Protein AF-A0A8S0FUN2-F1 (afdb_monomer)

Solvent-accessible surface area (backbone atoms only — not comparable to full-atom values): 6493 Å² total; per-residue (Å²): 136,87,84,72,72,67,46,77,48,77,46,74,50,74,49,77,50,72,69,91,76,78,65,95,84,57,82,50,84,84,73,43,89,87,51,67,58,54,66,52,78,39,44,23,44,34,42,26,64,45,98,49,33,41,39,38,43,40,31,43,56,29,7,31,87,74,64,52,29,99,57,81,44,85,100,63,40,37,77,58,89,55,100,57,69,34,67,47,75,51,52,41,41,38,37,51,81,46,104,88,41,71,47,76,47,110

Radius of gyration: 17.52 Å; Cα contacts (8 Å, |Δi|>4): 190; chains: 1; bounding box: 47×30×45 Å

Sequence (106 aa):
MVIIPIIIGVEGGAYYVYKLGARADMSTRWYLDGDKSFGFALGAVKIKPSENSLLKLGRFGTDYSYGSLPYRIPLMAGSSQRTLPTVSEGALGYWALTPNIDLWGM

Structure (mmCIF, N/CA/C/O backbone):
data_AF-A0A8S0FUN2-F1
#
_entry.id   AF-A0A8S0FUN2-F1
#
loop_
_atom_site.group_PDB
_atom_site.id
_atom_site.type_symbol
_atom_site.label_atom_id
_atom_site.label_alt_id
_atom_site.label_comp_id
_atom_site.label_asym_id
_atom_site.label_entity_id
_atom_site.label_seq_id
_atom_site.pdbx_PDB_ins_code
_atom_site.Cartn_x
_atom_site.Cartn_y
_atom_site.Cartn_z
_atom_site.occupancy
_atom_site.B_iso_or_equiv
_atom_site.auth_seq_id
_atom_site.auth_comp_id
_atom_site.auth_asym_id
_atom_site.auth_atom_id
_atom_site.pdbx_PDB_model_num
ATOM 1 N N . MET A 1 1 ? -24.077 13.794 21.458 1.00 42.53 1 MET A N 1
ATOM 2 C CA . MET A 1 1 ? -23.795 13.623 20.018 1.00 42.53 1 MET A CA 1
ATOM 3 C C . MET A 1 1 ? -22.286 13.685 19.850 1.00 42.53 1 MET A C 1
ATOM 5 O O . MET A 1 1 ? -21.720 14.736 20.108 1.00 42.53 1 MET A O 1
ATOM 9 N N . VAL A 1 2 ? -21.624 12.560 19.571 1.00 49.12 2 VAL A N 1
ATOM 10 C CA . VAL A 1 2 ? -20.160 12.510 19.403 1.00 49.12 2 VAL A CA 1
ATOM 11 C C . VAL A 1 2 ? -19.868 12.663 17.915 1.00 49.12 2 VAL A C 1
ATOM 13 O O . VAL A 1 2 ? -20.336 11.854 17.119 1.00 49.12 2 VAL A O 1
ATOM 16 N N . ILE A 1 3 ? -19.149 13.718 17.536 1.00 59.50 3 ILE A N 1
ATOM 17 C CA . ILE A 1 3 ? -18.690 13.926 16.160 1.00 59.50 3 ILE A CA 1
ATOM 18 C C . ILE A 1 3 ? -17.326 13.245 16.057 1.00 59.50 3 ILE A C 1
ATOM 20 O O . ILE A 1 3 ? -16.364 13.706 16.666 1.00 59.50 3 ILE A O 1
ATOM 24 N N . ILE A 1 4 ? -17.253 12.129 15.333 1.00 65.25 4 ILE A N 1
ATOM 25 C CA . ILE A 1 4 ? -15.984 11.451 15.053 1.00 65.25 4 ILE A CA 1
ATOM 26 C C . ILE A 1 4 ? -15.413 12.081 13.775 1.00 65.25 4 ILE A C 1
ATOM 28 O O . ILE A 1 4 ? -16.072 12.012 12.734 1.00 65.25 4 ILE A O 1
ATOM 32 N N . PRO A 1 5 ? -14.239 12.734 13.822 1.00 69.69 5 PRO A N 1
ATOM 33 C CA . PRO A 1 5 ? -13.642 13.317 12.631 1.00 69.69 5 PRO A CA 1
ATOM 34 C C . PRO A 1 5 ? -13.195 12.204 11.677 1.00 69.69 5 PRO A C 1
ATOM 36 O O . PRO A 1 5 ? -12.363 11.369 12.024 1.00 69.69 5 PRO A O 1
ATOM 39 N N . ILE A 1 6 ? -13.738 12.207 10.459 1.00 78.88 6 ILE A N 1
ATOM 40 C CA . ILE A 1 6 ? -13.262 11.347 9.373 1.00 78.88 6 ILE A CA 1
ATOM 41 C C . ILE A 1 6 ? -12.014 12.002 8.783 1.00 78.88 6 ILE A C 1
ATOM 43 O O . ILE A 1 6 ? -12.073 13.131 8.295 1.00 78.88 6 ILE A O 1
ATOM 47 N N . ILE A 1 7 ? -10.887 11.293 8.803 1.00 87.00 7 ILE A N 1
ATOM 48 C CA . ILE A 1 7 ? -9.636 11.771 8.210 1.00 87.00 7 ILE A CA 1
ATOM 49 C C . ILE A 1 7 ? -9.541 11.240 6.781 1.00 87.00 7 ILE A C 1
ATOM 51 O O . ILE A 1 7 ? -9.559 10.029 6.555 1.00 87.00 7 ILE A O 1
ATOM 55 N N . ILE A 1 8 ? -9.399 12.146 5.816 1.00 87.81 8 ILE A N 1
ATOM 56 C CA . ILE A 1 8 ? -9.130 11.809 4.416 1.00 87.81 8 ILE A CA 1
ATOM 57 C C . ILE A 1 8 ? -7.659 12.114 4.135 1.00 87.81 8 ILE A C 1
ATOM 59 O O . ILE A 1 8 ? -7.174 13.204 4.425 1.00 87.81 8 ILE A O 1
ATOM 63 N N . GLY A 1 9 ? -6.941 11.142 3.584 1.00 87.00 9 GLY A N 1
ATOM 64 C CA . GLY A 1 9 ? -5.555 11.276 3.158 1.00 87.00 9 GLY A CA 1
ATOM 65 C C . GLY A 1 9 ? -5.377 10.822 1.717 1.00 87.00 9 GLY A C 1
ATOM 66 O O . GLY A 1 9 ? -6.202 10.096 1.172 1.00 87.00 9 GLY A O 1
ATOM 67 N N . VAL A 1 10 ? -4.272 11.219 1.103 1.00 87.88 10 VAL A N 1
ATOM 68 C CA . VAL A 1 10 ? -3.869 10.754 -0.227 1.00 87.88 10 VAL A CA 1
ATOM 69 C C . VAL A 1 10 ? -2.502 10.084 -0.131 1.00 87.88 10 VAL A C 1
ATOM 71 O O . VAL A 1 10 ? -1.643 10.498 0.644 1.00 87.88 10 VAL A O 1
ATOM 74 N N . GLU A 1 11 ? -2.320 8.999 -0.871 1.00 84.56 11 GLU A N 1
ATOM 75 C CA . GLU A 1 11 ? -1.059 8.287 -1.051 1.00 84.56 11 GLU A CA 1
ATOM 76 C C . GLU A 1 11 ? -0.689 8.379 -2.524 1.00 84.56 11 GLU A C 1
ATOM 78 O O . GLU A 1 11 ? -1.499 8.063 -3.391 1.00 84.56 11 GLU A O 1
ATOM 83 N N . GLY A 1 12 ? 0.527 8.832 -2.796 1.00 87.00 12 GLY A N 1
ATOM 84 C CA . GLY A 1 12 ? 1.078 8.906 -4.138 1.00 87.00 12 GLY A CA 1
ATOM 85 C C . GLY A 1 12 ? 2.524 8.448 -4.112 1.00 87.00 12 GLY A C 1
ATOM 86 O O . GLY A 1 12 ? 3.240 8.681 -3.138 1.00 87.00 12 GLY A O 1
ATOM 87 N N . GLY A 1 13 ? 2.947 7.782 -5.176 1.00 84.19 13 GLY A N 1
ATOM 88 C CA . GLY A 1 13 ? 4.315 7.310 -5.325 1.00 84.19 13 GLY A CA 1
ATOM 89 C C . GLY A 1 13 ? 4.615 6.987 -6.777 1.00 84.19 13 GLY A C 1
ATOM 90 O O . GLY A 1 13 ? 3.708 6.814 -7.585 1.00 84.19 13 GLY A O 1
ATOM 91 N N . ALA A 1 14 ? 5.889 6.908 -7.124 1.00 85.06 14 ALA A N 1
ATOM 92 C CA . ALA A 1 14 ? 6.306 6.448 -8.434 1.00 85.06 14 ALA A CA 1
ATOM 93 C C . ALA A 1 14 ? 7.569 5.615 -8.286 1.00 85.06 14 ALA A C 1
ATOM 95 O O . ALA A 1 14 ? 8.468 5.953 -7.517 1.00 85.06 14 ALA A O 1
ATOM 96 N N . TYR A 1 15 ? 7.617 4.529 -9.037 1.00 79.88 15 TYR A N 1
ATOM 97 C CA . TYR A 1 15 ? 8.759 3.646 -9.105 1.00 79.88 15 TYR A CA 1
ATOM 98 C C . TYR A 1 15 ? 9.284 3.623 -10.529 1.00 79.88 15 TYR A C 1
ATOM 100 O O . TYR A 1 15 ? 8.510 3.554 -11.482 1.00 79.88 15 TYR A O 1
ATOM 108 N N . TYR A 1 16 ? 10.604 3.664 -10.667 1.00 77.06 16 TYR A N 1
ATOM 109 C CA . TYR A 1 16 ? 11.279 3.603 -11.952 1.00 77.06 16 TYR A CA 1
ATOM 110 C C . TYR A 1 16 ? 12.539 2.763 -11.807 1.00 77.06 16 TYR A C 1
ATOM 112 O O . TYR A 1 16 ? 13.344 3.011 -10.909 1.00 77.06 16 TYR A O 1
ATOM 120 N N . VAL A 1 17 ? 12.717 1.775 -12.684 1.00 76.69 17 VAL A N 1
ATOM 121 C CA . VAL A 1 17 ? 13.938 0.970 -12.709 1.00 76.69 17 VAL A CA 1
ATOM 122 C C . VAL A 1 17 ? 14.562 0.992 -14.086 1.00 76.69 17 VAL A C 1
ATOM 124 O O . VAL A 1 17 ? 13.895 0.861 -15.112 1.00 76.69 17 VAL A O 1
ATOM 127 N N . TYR A 1 18 ? 15.884 1.125 -14.077 1.00 71.56 18 TYR A N 1
ATOM 128 C CA . TYR A 1 18 ? 16.723 1.069 -15.255 1.00 71.56 18 TYR A CA 1
ATOM 12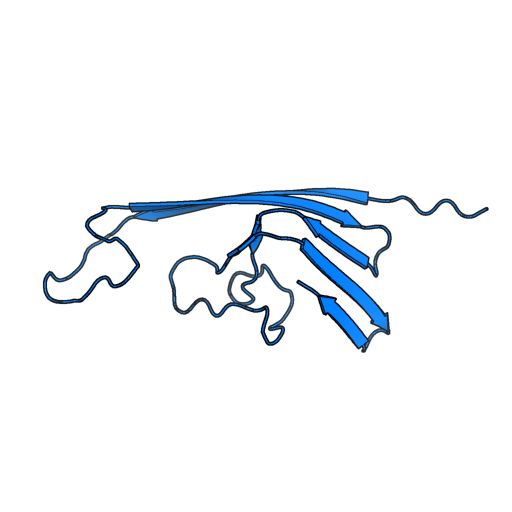9 C C . TYR A 1 18 ? 17.525 -0.233 -15.289 1.00 71.56 18 TYR A C 1
ATOM 131 O O . TYR A 1 18 ? 18.026 -0.702 -14.264 1.00 71.56 18 TYR A O 1
ATOM 139 N N . LYS A 1 19 ? 17.675 -0.815 -16.480 1.00 71.44 19 LYS A N 1
ATOM 140 C CA . LYS A 1 19 ? 18.501 -2.006 -16.687 1.00 71.44 19 LYS A CA 1
ATOM 141 C C . LYS A 1 19 ? 19.985 -1.645 -16.641 1.00 71.44 19 LYS A C 1
ATOM 143 O O . LYS A 1 19 ? 20.490 -1.017 -17.562 1.00 71.44 19 LYS A O 1
ATOM 148 N N . LEU A 1 20 ? 20.708 -2.098 -15.619 1.00 70.38 20 LEU A N 1
ATOM 149 C CA . LEU A 1 20 ? 22.170 -1.926 -15.564 1.00 70.38 20 LEU A CA 1
ATOM 150 C C . LEU A 1 20 ? 22.920 -2.921 -16.476 1.00 70.38 20 LEU A C 1
ATOM 152 O O . LEU A 1 20 ? 24.032 -2.642 -16.908 1.00 70.38 20 LEU A O 1
ATOM 156 N N . GLY A 1 21 ? 22.301 -4.058 -16.816 1.00 63.44 21 GLY A N 1
ATOM 157 C CA . GLY A 1 21 ? 22.819 -5.045 -17.770 1.00 63.44 21 GLY A CA 1
ATOM 158 C C . GLY A 1 21 ? 22.023 -6.353 -17.726 1.00 63.44 21 GLY A C 1
ATOM 159 O O . GLY A 1 21 ? 21.457 -6.698 -16.693 1.00 63.44 21 GLY A O 1
ATOM 160 N N . ALA A 1 22 ? 21.944 -7.087 -18.840 1.00 62.06 22 ALA A N 1
ATOM 161 C CA . ALA A 1 22 ? 21.496 -8.485 -18.832 1.00 62.06 22 ALA A CA 1
ATOM 162 C C . ALA A 1 22 ? 22.297 -9.305 -19.839 1.00 62.06 22 ALA A C 1
ATOM 164 O O . ALA A 1 22 ? 22.642 -8.805 -20.910 1.00 62.06 22 ALA A O 1
ATOM 165 N N . ARG A 1 23 ? 22.566 -10.567 -19.493 1.00 59.91 23 ARG A N 1
ATOM 166 C CA . ARG A 1 23 ? 23.122 -11.548 -20.427 1.00 59.91 23 ARG A CA 1
ATOM 167 C C . ARG A 1 23 ? 22.056 -11.915 -21.465 1.00 59.91 23 ARG A C 1
ATOM 169 O O . ARG A 1 23 ? 20.884 -12.032 -21.117 1.00 59.91 23 ARG A O 1
ATOM 176 N N . ALA A 1 24 ? 22.461 -12.041 -22.728 1.00 60.09 24 ALA A N 1
ATOM 177 C CA . ALA A 1 24 ? 21.557 -12.213 -23.871 1.00 60.09 24 ALA A CA 1
ATOM 178 C C . ALA A 1 24 ? 20.797 -13.556 -23.882 1.00 60.09 24 ALA A C 1
ATOM 180 O O . ALA A 1 24 ? 19.798 -13.689 -24.579 1.00 60.09 24 ALA A O 1
ATOM 181 N N . ASP A 1 25 ? 21.262 -14.535 -23.108 1.00 62.94 25 ASP A N 1
ATOM 182 C CA . ASP A 1 25 ? 20.733 -15.896 -22.988 1.00 62.94 25 ASP A CA 1
ATOM 183 C C . ASP A 1 25 ? 19.755 -16.077 -21.816 1.00 62.94 25 ASP A C 1
ATOM 185 O O . ASP A 1 25 ? 19.058 -17.089 -21.723 1.00 62.94 25 ASP A O 1
ATOM 189 N N . MET A 1 26 ? 19.671 -15.098 -20.915 1.00 59.06 26 MET A N 1
ATOM 190 C CA . MET A 1 26 ? 18.758 -15.145 -19.786 1.00 59.06 26 MET A CA 1
ATOM 191 C C . MET A 1 26 ? 17.428 -14.506 -20.156 1.00 59.06 26 MET A C 1
ATOM 193 O O . MET A 1 26 ? 17.336 -13.302 -20.388 1.00 59.06 26 MET A O 1
ATOM 197 N N . SER A 1 27 ? 16.379 -15.330 -20.158 1.00 54.09 27 SER A N 1
ATOM 198 C CA . SER A 1 27 ? 14.998 -14.877 -20.290 1.00 54.09 27 SER A CA 1
ATOM 199 C C . SER A 1 27 ? 14.749 -13.759 -19.272 1.00 54.09 27 SER A C 1
ATOM 201 O O . SER A 1 27 ? 14.677 -14.009 -18.066 1.00 54.09 27 SER A O 1
ATOM 203 N N . THR A 1 28 ? 14.554 -12.533 -19.758 1.00 56.03 28 THR A N 1
ATOM 204 C CA . THR A 1 28 ? 14.133 -11.395 -18.935 1.00 56.03 28 THR A CA 1
ATOM 205 C C . THR A 1 28 ? 12.696 -11.542 -18.460 1.00 56.03 28 THR A C 1
ATOM 207 O O . THR A 1 28 ? 12.220 -10.579 -17.873 1.00 56.03 28 THR A O 1
ATOM 210 N N . ARG A 1 29 ? 12.020 -12.687 -18.724 1.00 51.62 29 ARG A N 1
ATOM 211 C CA . ARG A 1 29 ? 10.597 -12.977 -18.478 1.00 51.62 29 ARG A CA 1
ATOM 212 C C . ARG A 1 29 ? 10.033 -12.000 -17.457 1.00 51.62 29 ARG A C 1
ATOM 214 O O . ARG A 1 29 ? 10.181 -12.200 -16.253 1.00 51.62 29 ARG A O 1
ATOM 221 N N . TRP A 1 30 ? 9.363 -10.988 -18.016 1.00 48.28 30 TRP A N 1
ATOM 222 C CA . TRP A 1 30 ? 8.568 -9.940 -17.371 1.00 48.28 30 TRP A CA 1
ATOM 223 C C . TRP A 1 30 ? 9.274 -8.675 -16.888 1.00 48.28 30 TRP A C 1
ATOM 225 O O . TRP A 1 30 ? 8.579 -7.734 -16.526 1.00 48.28 30 TRP A O 1
ATOM 235 N N . TYR A 1 31 ? 10.601 -8.615 -16.840 1.00 53.88 31 TYR A N 1
ATOM 236 C CA . TYR A 1 31 ? 11.268 -7.439 -16.293 1.00 53.88 31 TYR A CA 1
ATOM 237 C C . TYR A 1 31 ? 11.311 -6.291 -17.297 1.00 53.88 31 TYR A C 1
ATOM 239 O O . TYR A 1 31 ? 11.012 -5.156 -16.963 1.00 53.88 31 TYR A O 1
ATOM 247 N N . LEU A 1 32 ? 11.675 -6.606 -18.534 1.00 58.06 32 LEU A N 1
ATOM 248 C CA . LEU A 1 32 ? 11.868 -5.664 -19.623 1.00 58.06 32 LEU A CA 1
ATOM 249 C C . LEU A 1 32 ? 11.775 -6.483 -20.908 1.00 58.06 32 LEU A C 1
ATOM 251 O O . LEU A 1 32 ? 12.747 -7.142 -21.296 1.00 58.06 32 LEU A O 1
ATOM 255 N N . ASP A 1 33 ? 10.585 -6.563 -21.488 1.00 58.31 33 ASP A N 1
ATOM 256 C CA . ASP A 1 33 ? 10.343 -7.278 -22.742 1.00 58.31 33 ASP A CA 1
ATOM 257 C C . ASP A 1 33 ? 10.942 -6.477 -23.909 1.00 58.31 33 ASP A C 1
ATOM 259 O O . ASP A 1 33 ? 10.262 -5.733 -24.599 1.00 58.31 33 ASP A O 1
ATOM 263 N N . GLY A 1 34 ? 12.271 -6.499 -24.035 1.00 59.34 34 GLY A N 1
ATOM 264 C CA . GLY A 1 34 ? 13.006 -5.668 -24.998 1.00 59.34 34 GLY A CA 1
ATOM 265 C C . GLY A 1 34 ? 13.220 -4.207 -24.573 1.00 59.34 34 GLY A C 1
ATOM 266 O O . GLY A 1 34 ? 14.083 -3.540 -25.143 1.00 59.34 34 GLY A O 1
ATOM 267 N N . ASP A 1 35 ? 12.531 -3.729 -23.535 1.00 63.09 35 ASP A N 1
ATOM 268 C CA . ASP A 1 35 ? 12.667 -2.352 -23.047 1.00 63.09 35 ASP A CA 1
ATOM 269 C C . ASP A 1 35 ? 13.943 -2.103 -22.215 1.00 63.09 35 ASP A C 1
ATOM 271 O O . ASP A 1 35 ? 14.572 -3.010 -21.666 1.00 63.09 35 ASP A O 1
ATOM 275 N N . LYS A 1 36 ? 14.378 -0.839 -22.115 1.00 66.12 36 LYS A N 1
ATOM 276 C CA . LYS A 1 36 ? 15.557 -0.442 -21.306 1.00 66.12 36 LYS A CA 1
ATOM 277 C C . LYS A 1 36 ? 15.198 -0.064 -19.866 1.00 66.12 36 LYS A C 1
ATOM 279 O O . LYS A 1 36 ? 16.060 -0.093 -18.984 1.00 66.12 36 LYS A O 1
ATOM 284 N N . SER A 1 37 ? 13.941 0.286 -19.632 1.00 67.81 37 SER A N 1
ATOM 285 C CA . SER A 1 37 ? 13.415 0.712 -18.342 1.00 67.81 37 SER A CA 1
ATOM 286 C C . SER A 1 37 ? 11.909 0.498 -18.279 1.00 67.81 37 SER A C 1
ATOM 288 O O . SER A 1 37 ? 11.233 0.459 -19.303 1.00 67.81 37 SER A O 1
ATOM 290 N N . PHE A 1 38 ? 11.390 0.368 -17.064 1.00 72.94 38 PHE A N 1
ATOM 291 C CA . PHE A 1 38 ? 9.958 0.421 -16.810 1.00 72.94 38 PHE A CA 1
ATOM 292 C C . PHE A 1 38 ? 9.712 1.107 -15.473 1.00 72.94 38 PHE A C 1
ATOM 294 O O . PHE A 1 38 ? 10.563 1.122 -14.577 1.00 72.94 38 PHE A O 1
ATOM 301 N N . GLY A 1 39 ? 8.538 1.703 -15.353 1.00 75.00 39 GLY A N 1
ATOM 302 C CA . GLY A 1 39 ? 8.107 2.352 -14.135 1.00 75.00 39 GLY A CA 1
ATOM 303 C C . GLY A 1 39 ? 6.597 2.368 -14.039 1.00 75.00 39 GLY A C 1
ATOM 304 O O . GLY A 1 39 ? 5.894 2.203 -15.036 1.00 75.00 39 GLY A O 1
ATOM 305 N N . PHE A 1 40 ? 6.101 2.561 -12.827 1.00 80.38 40 PHE A N 1
ATOM 306 C CA . PHE A 1 40 ? 4.681 2.729 -12.577 1.00 80.38 40 PHE A CA 1
ATOM 307 C C . PHE A 1 40 ? 4.456 3.772 -11.489 1.00 80.38 40 PHE A C 1
ATOM 309 O O . PHE A 1 40 ? 5.251 3.923 -10.559 1.00 80.38 40 PHE A O 1
ATOM 316 N N . ALA A 1 41 ? 3.344 4.487 -11.617 1.00 86.06 41 ALA A N 1
ATOM 317 C CA . ALA A 1 41 ? 2.841 5.382 -10.591 1.00 86.06 41 ALA A CA 1
ATOM 318 C C . ALA A 1 41 ? 1.818 4.661 -9.703 1.00 86.06 41 ALA A C 1
ATOM 320 O O . ALA A 1 41 ? 1.133 3.729 -10.136 1.00 86.06 41 ALA A O 1
ATOM 321 N N . LEU A 1 42 ? 1.734 5.132 -8.466 1.00 88.94 42 LEU A N 1
ATOM 322 C CA . LEU A 1 42 ? 0.806 4.751 -7.416 1.00 88.94 42 LEU A CA 1
ATOM 323 C C . LEU A 1 42 ? -0.018 5.971 -7.026 1.00 88.94 42 LEU A C 1
ATOM 325 O O . LEU A 1 42 ? 0.495 7.092 -6.985 1.00 88.94 42 LEU A O 1
ATOM 329 N N . GLY A 1 43 ? -1.281 5.732 -6.707 1.00 90.69 43 GLY A N 1
ATOM 330 C CA . GLY A 1 43 ? -2.227 6.774 -6.351 1.00 90.69 43 GLY A CA 1
ATOM 331 C C . GLY A 1 43 ? -3.426 6.151 -5.664 1.00 90.69 43 GLY A C 1
ATOM 332 O O . GLY A 1 43 ? -4.186 5.426 -6.303 1.00 90.69 43 GLY A O 1
ATOM 333 N N . ALA A 1 44 ? -3.595 6.425 -4.376 1.00 90.62 44 ALA A N 1
ATOM 334 C CA . ALA A 1 44 ? -4.725 5.935 -3.606 1.00 90.62 44 ALA A CA 1
ATOM 335 C C . ALA A 1 44 ? -5.254 6.999 -2.643 1.00 90.62 44 ALA A C 1
ATOM 337 O O . ALA A 1 44 ? -4.497 7.716 -1.992 1.00 90.62 44 ALA A O 1
ATOM 338 N N . VAL A 1 45 ? -6.572 7.064 -2.506 1.00 92.06 45 VAL A N 1
ATOM 339 C CA . VAL A 1 45 ? -7.242 7.851 -1.469 1.00 92.06 45 VAL A CA 1
ATOM 340 C C . VAL A 1 45 ? -7.411 6.974 -0.238 1.00 92.06 45 VAL A C 1
ATOM 342 O O . VAL A 1 45 ? -7.829 5.825 -0.341 1.00 92.06 45 VAL A O 1
ATOM 345 N N . LYS A 1 46 ? -7.086 7.514 0.932 1.00 91.38 46 LYS A N 1
ATOM 346 C CA . LYS A 1 46 ? -7.250 6.882 2.239 1.00 91.38 46 LYS A CA 1
ATOM 347 C C . LYS A 1 46 ? -8.384 7.562 2.980 1.00 91.38 46 LYS A C 1
ATOM 349 O O . LYS A 1 46 ? -8.359 8.772 3.165 1.00 91.38 46 LYS A O 1
ATOM 354 N N . ILE A 1 47 ? -9.322 6.780 3.474 1.00 91.62 47 ILE A N 1
ATOM 355 C CA . ILE A 1 47 ? -10.394 7.234 4.347 1.00 91.62 47 ILE A CA 1
ATOM 356 C C . ILE A 1 47 ? -10.197 6.508 5.672 1.00 91.62 47 ILE A C 1
ATOM 358 O O . ILE A 1 47 ? -10.180 5.279 5.716 1.00 91.62 47 ILE A O 1
ATOM 362 N N . LYS A 1 48 ? -10.003 7.267 6.748 1.00 89.56 48 LYS A N 1
ATOM 363 C CA . LYS A 1 48 ? -9.869 6.765 8.117 1.00 89.56 48 LYS A CA 1
ATOM 364 C C . LYS A 1 48 ? -11.024 7.308 8.957 1.00 89.56 48 LYS A C 1
ATOM 366 O O . LYS A 1 48 ? -10.936 8.430 9.456 1.00 89.56 48 LYS A O 1
ATOM 371 N N . PRO A 1 49 ? -12.123 6.548 9.083 1.00 83.19 49 PRO A N 1
ATOM 372 C CA . PRO A 1 49 ? -13.238 6.909 9.955 1.00 83.19 49 PRO A CA 1
ATOM 373 C C . PRO A 1 49 ? -12.869 6.872 11.445 1.00 83.19 49 PRO A C 1
ATOM 375 O O . PRO A 1 49 ? -13.483 7.571 12.241 1.00 83.19 49 PRO A O 1
ATOM 378 N N . SER A 1 50 ? -11.889 6.048 11.829 1.00 84.06 50 SER A N 1
ATOM 379 C CA . SER A 1 50 ? -11.377 5.917 13.197 1.00 84.06 50 SER A CA 1
ATOM 380 C C . SER A 1 50 ? -9.931 5.410 13.191 1.00 84.06 50 SER A C 1
ATOM 382 O O . SER A 1 50 ? -9.409 5.027 12.145 1.00 84.06 50 SER A O 1
ATOM 384 N N . GLU A 1 51 ? -9.277 5.352 14.353 1.00 83.19 51 GLU A N 1
ATOM 385 C CA . GLU A 1 51 ? -7.938 4.748 14.473 1.00 83.19 51 GLU A CA 1
ATOM 386 C C . GLU A 1 51 ? -7.932 3.238 14.169 1.00 83.19 51 GLU A C 1
ATOM 388 O O . GLU A 1 51 ? -6.917 2.686 13.749 1.00 83.19 51 GLU A O 1
ATOM 393 N N . ASN A 1 52 ? -9.090 2.587 14.299 1.00 86.69 52 ASN A N 1
ATOM 394 C CA . ASN A 1 52 ? -9.272 1.153 14.089 1.00 86.69 52 ASN A CA 1
ATOM 395 C C . ASN A 1 52 ? -9.739 0.801 12.674 1.00 86.69 52 ASN A C 1
ATOM 397 O O . ASN A 1 52 ? -9.919 -0.379 12.391 1.00 86.69 52 ASN A O 1
ATOM 401 N N . SER A 1 53 ? -9.992 1.780 11.799 1.00 88.44 53 SER A N 1
ATOM 402 C CA . SER A 1 53 ? -10.529 1.519 10.462 1.00 88.44 53 SER A CA 1
ATOM 403 C C . SER A 1 53 ? -9.821 2.320 9.377 1.00 88.44 53 SER A C 1
ATOM 405 O O . SER A 1 53 ? -9.529 3.508 9.521 1.00 88.44 53 SER A O 1
ATOM 407 N N . LEU A 1 54 ? -9.544 1.656 8.260 1.00 90.81 54 LEU A N 1
ATOM 408 C CA . LEU A 1 54 ? -8.919 2.258 7.092 1.00 90.81 54 LEU A CA 1
ATOM 409 C C . LEU A 1 54 ? -9.554 1.680 5.833 1.00 90.81 54 LEU A C 1
ATOM 411 O O . LEU A 1 54 ? -9.625 0.469 5.667 1.00 90.81 54 LEU A O 1
ATOM 415 N N . LEU A 1 55 ? -9.934 2.559 4.917 1.00 91.81 55 LEU A N 1
ATOM 416 C CA . LEU A 1 55 ? -10.296 2.211 3.553 1.00 91.81 55 LEU A CA 1
ATOM 417 C C . LEU A 1 55 ? -9.324 2.911 2.603 1.00 91.81 55 LEU A C 1
ATOM 419 O O . LEU A 1 55 ? -9.179 4.132 2.664 1.00 91.81 55 LEU A O 1
ATOM 423 N N . LYS A 1 56 ? -8.645 2.164 1.734 1.00 91.62 56 LYS A N 1
ATOM 424 C CA . LYS A 1 56 ? -7.862 2.714 0.624 1.00 91.62 56 LYS A CA 1
ATOM 425 C C . LYS A 1 56 ? -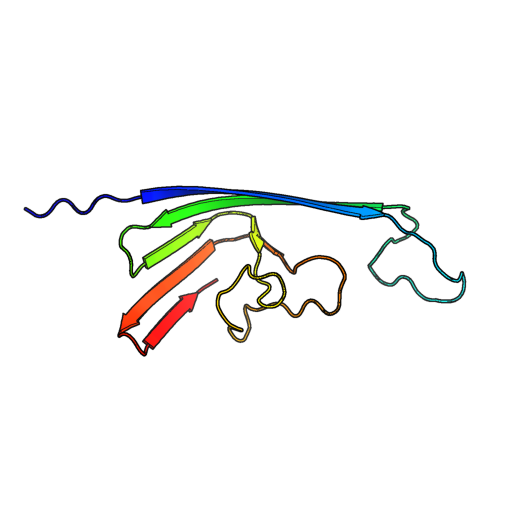8.559 2.410 -0.695 1.00 91.62 56 LYS A C 1
ATOM 427 O O . LYS A 1 56 ? -8.970 1.278 -0.906 1.00 91.62 56 LYS A O 1
ATOM 432 N N . LEU A 1 57 ? -8.650 3.390 -1.585 1.00 91.81 57 LEU A N 1
ATOM 433 C CA . LEU A 1 57 ? -9.229 3.245 -2.922 1.00 91.81 57 LEU A CA 1
ATOM 434 C C . LEU A 1 57 ? -8.227 3.732 -3.967 1.00 91.81 57 LEU A C 1
ATOM 436 O O . LEU A 1 57 ? -7.718 4.845 -3.843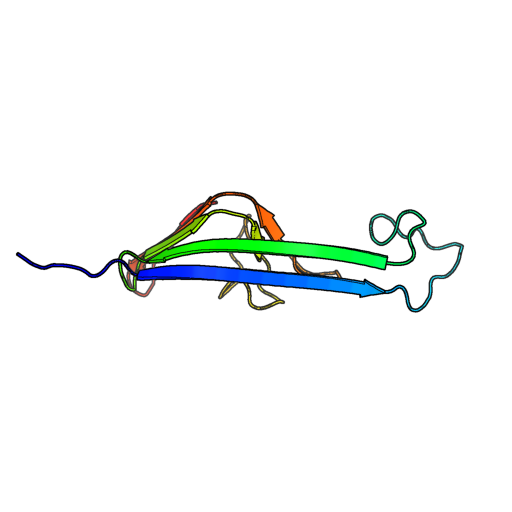 1.00 91.81 57 LEU A O 1
ATOM 440 N N . GLY A 1 58 ? -7.962 2.924 -4.989 1.00 90.94 58 GLY A N 1
ATOM 441 C CA . GLY A 1 58 ? -7.028 3.237 -6.071 1.00 90.94 58 GLY A CA 1
ATOM 442 C C . GLY A 1 58 ? -5.895 2.224 -6.150 1.00 90.94 58 GLY A C 1
ATOM 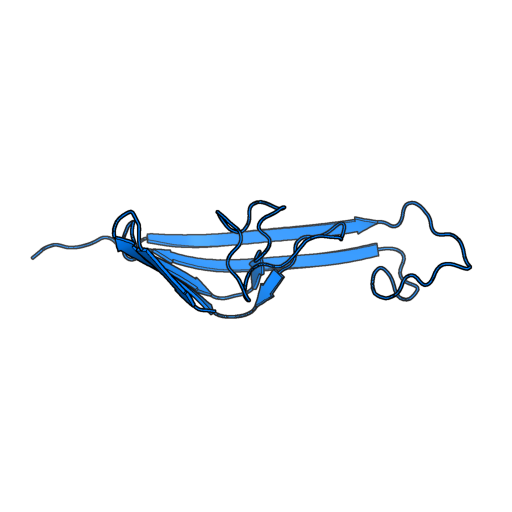443 O O . GLY A 1 58 ? -6.093 1.045 -5.868 1.00 90.94 58 GLY A O 1
ATOM 444 N N . ARG A 1 59 ? -4.701 2.680 -6.528 1.00 88.94 59 ARG A N 1
ATOM 445 C CA . ARG A 1 59 ? -3.513 1.839 -6.662 1.00 88.94 59 ARG A CA 1
ATOM 446 C C . ARG A 1 59 ? -2.593 1.997 -5.458 1.00 88.94 59 ARG A C 1
ATOM 448 O O . ARG A 1 59 ? -2.042 3.075 -5.235 1.00 88.94 59 ARG A O 1
ATOM 455 N N . PHE A 1 60 ? -2.414 0.914 -4.710 1.00 87.69 60 PHE A N 1
ATOM 456 C CA . PHE A 1 60 ? -1.670 0.869 -3.452 1.00 87.69 60 PHE A CA 1
ATOM 457 C C . PHE A 1 60 ? -0.676 -0.296 -3.432 1.00 87.69 60 PHE A C 1
ATOM 459 O O . PHE A 1 60 ? -0.842 -1.304 -4.119 1.00 87.69 60 PHE A O 1
ATOM 466 N N . GLY A 1 61 ? 0.375 -0.162 -2.625 1.00 85.12 61 GLY A N 1
ATOM 467 C CA . GLY A 1 61 ? 1.306 -1.260 -2.385 1.00 85.12 61 GLY A CA 1
ATOM 468 C C . GLY A 1 61 ? 0.665 -2.355 -1.533 1.00 85.12 61 GLY A C 1
ATOM 469 O O . GLY A 1 61 ? 0.044 -2.068 -0.509 1.00 85.12 61 GLY A O 1
ATOM 470 N N . THR A 1 62 ? 0.850 -3.611 -1.929 1.00 84.12 62 THR A N 1
ATOM 471 C CA . THR A 1 62 ? 0.455 -4.795 -1.148 1.00 84.12 62 THR A CA 1
ATOM 472 C C . THR A 1 62 ? 1.667 -5.602 -0.705 1.00 84.12 62 THR A C 1
ATOM 474 O O . THR A 1 62 ? 1.567 -6.768 -0.340 1.00 84.12 62 THR A O 1
ATOM 477 N N . ASP A 1 63 ? 2.845 -4.991 -0.739 1.00 80.25 63 ASP A N 1
ATOM 478 C CA . ASP A 1 63 ? 4.088 -5.669 -0.428 1.00 80.25 63 ASP A CA 1
ATOM 479 C C . ASP A 1 63 ? 4.545 -5.399 1.007 1.00 80.25 63 ASP A C 1
ATOM 481 O O . ASP A 1 63 ? 4.792 -4.254 1.398 1.00 80.25 63 ASP A O 1
ATOM 485 N N . TYR A 1 64 ? 4.680 -6.468 1.791 1.00 77.25 64 TYR A N 1
ATOM 486 C CA . TYR A 1 64 ? 5.208 -6.383 3.152 1.00 77.25 64 TYR A CA 1
ATOM 487 C C . TYR A 1 64 ? 6.700 -6.018 3.167 1.00 77.25 64 TYR A C 1
ATOM 489 O O . TYR A 1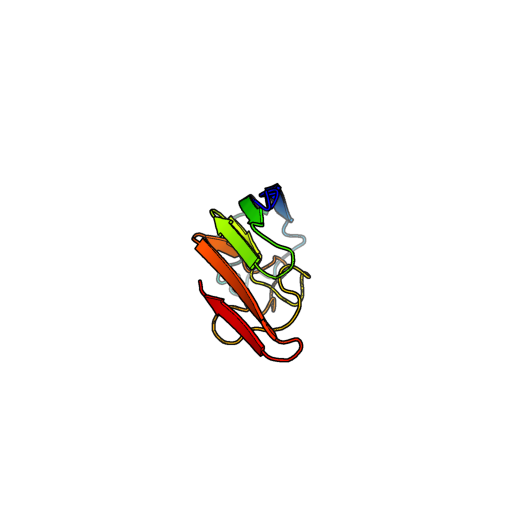 64 ? 7.122 -5.200 3.980 1.00 77.25 64 TYR A O 1
ATOM 497 N N . SER A 1 65 ? 7.505 -6.565 2.251 1.00 76.81 65 SER A N 1
ATOM 498 C CA . SER A 1 65 ? 8.958 -6.351 2.234 1.00 76.81 65 SER A CA 1
ATOM 499 C C . SER A 1 65 ? 9.341 -4.914 1.873 1.00 76.81 65 SER A C 1
ATOM 501 O O . SER A 1 65 ? 10.381 -4.434 2.311 1.00 76.81 65 SER A O 1
ATOM 503 N N . TYR A 1 66 ? 8.484 -4.212 1.128 1.00 75.25 66 TYR A N 1
ATOM 504 C CA . TYR A 1 66 ? 8.620 -2.777 0.846 1.00 75.25 66 TYR A CA 1
ATOM 505 C C . TYR A 1 66 ? 7.905 -1.876 1.872 1.00 75.25 66 TYR A C 1
ATOM 507 O O . TYR A 1 66 ? 7.838 -0.664 1.677 1.00 75.25 66 TYR A O 1
ATOM 515 N N . GLY A 1 67 ? 7.348 -2.439 2.951 1.00 75.94 67 GLY A N 1
ATOM 516 C CA . GLY A 1 67 ? 6.691 -1.682 4.023 1.00 75.94 67 GLY A CA 1
ATOM 517 C C . GLY A 1 67 ? 5.311 -1.118 3.667 1.00 75.94 67 GLY A C 1
ATOM 518 O O . GLY A 1 67 ? 4.809 -0.242 4.368 1.00 75.94 67 GLY A O 1
ATOM 519 N N . SER A 1 68 ? 4.682 -1.593 2.587 1.00 80.81 68 SER A N 1
ATOM 520 C CA . SER A 1 68 ? 3.334 -1.146 2.199 1.00 80.81 68 SER A CA 1
ATOM 521 C C . SER A 1 68 ? 2.233 -1.773 3.062 1.00 80.81 68 SER A C 1
ATOM 523 O O . SER A 1 68 ? 1.188 -1.154 3.279 1.00 80.81 68 SER A O 1
ATOM 525 N N . LEU A 1 69 ? 2.485 -2.980 3.578 1.00 83.50 69 LEU A N 1
ATOM 526 C CA . LEU A 1 69 ? 1.673 -3.650 4.593 1.00 83.50 69 LEU A CA 1
ATOM 527 C C . LEU A 1 69 ? 2.466 -3.777 5.904 1.00 83.50 69 LEU A C 1
ATOM 529 O O . LEU A 1 69 ? 3.681 -3.963 5.849 1.00 83.50 69 LEU A O 1
ATOM 533 N N . PRO A 1 70 ? 1.806 -3.713 7.076 1.00 82.88 70 PRO A N 1
ATOM 534 C CA . PRO A 1 70 ? 2.482 -3.800 8.374 1.00 82.88 70 PRO A CA 1
ATOM 535 C C . PRO A 1 70 ? 3.042 -5.199 8.667 1.00 82.88 70 PRO A C 1
ATOM 537 O O . PRO A 1 70 ? 4.022 -5.337 9.393 1.00 82.88 70 PRO A O 1
ATOM 540 N N . TYR A 1 71 ? 2.424 -6.235 8.104 1.00 84.56 71 TYR A N 1
ATOM 541 C CA . TYR A 1 71 ? 2.852 -7.628 8.177 1.00 84.56 71 TYR A CA 1
ATOM 542 C C . TYR A 1 71 ? 2.327 -8.388 6.949 1.00 84.56 71 TYR A C 1
ATOM 544 O O . TYR A 1 71 ? 1.539 -7.864 6.157 1.00 84.56 71 TYR A O 1
ATOM 552 N N . ARG A 1 72 ? 2.783 -9.628 6.749 1.00 83.62 72 ARG A N 1
ATOM 553 C CA . ARG A 1 72 ? 2.350 -10.453 5.616 1.00 83.62 72 ARG A CA 1
ATOM 554 C C . ARG A 1 72 ? 0.921 -10.950 5.829 1.00 83.62 72 ARG A C 1
ATOM 556 O O . ARG A 1 72 ? 0.704 -11.847 6.636 1.00 83.62 72 ARG A O 1
ATOM 563 N N . ILE A 1 73 ? -0.022 -10.431 5.049 1.00 84.31 73 ILE A N 1
ATOM 564 C CA . ILE A 1 73 ? -1.399 -10.926 5.041 1.00 84.31 73 ILE A CA 1
ATOM 565 C C . ILE A 1 73 ? -1.553 -11.971 3.926 1.00 84.31 73 ILE A C 1
ATOM 567 O O . ILE A 1 73 ? -1.292 -11.646 2.765 1.00 84.31 73 ILE A O 1
ATOM 571 N N . PRO A 1 74 ? -1.941 -13.223 4.221 1.00 81.88 74 PRO A N 1
ATOM 572 C CA . PRO A 1 74 ? -2.136 -14.247 3.197 1.00 81.88 74 PRO A CA 1
ATOM 573 C C . PRO A 1 74 ? -3.083 -13.782 2.083 1.00 81.88 74 PRO A C 1
ATOM 575 O O . PRO A 1 74 ? -4.029 -13.045 2.344 1.00 81.88 74 PRO A O 1
ATOM 578 N N . LEU A 1 75 ? -2.827 -14.218 0.846 1.00 81.75 75 LEU A N 1
ATOM 579 C CA . LEU A 1 75 ? -3.623 -13.921 -0.362 1.00 81.75 75 LEU A CA 1
ATOM 580 C C . LEU A 1 75 ? -3.656 -12.449 -0.819 1.00 81.75 75 LEU A C 1
ATOM 582 O O . LEU A 1 75 ? -3.987 -12.198 -1.972 1.00 81.75 75 LEU A O 1
ATOM 586 N N . MET A 1 76 ? -3.263 -11.495 0.028 1.00 83.06 76 MET A N 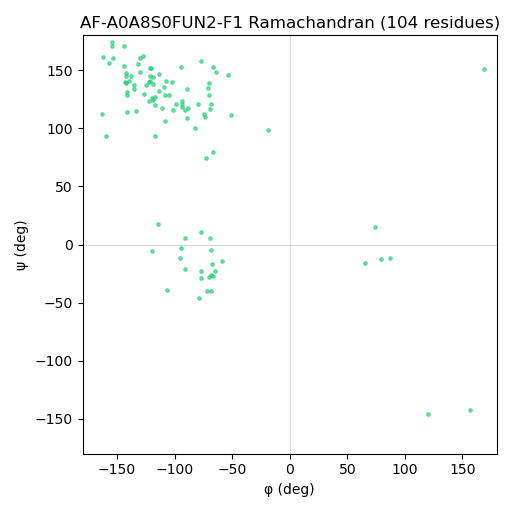1
ATOM 587 C CA . MET A 1 76 ? -3.124 -10.080 -0.340 1.00 83.06 76 MET A CA 1
ATOM 588 C C . MET A 1 76 ? -1.666 -9.653 -0.456 1.00 83.06 76 MET A C 1
ATOM 590 O O . MET A 1 76 ? -1.316 -8.889 -1.354 1.00 83.06 76 MET A O 1
ATOM 594 N N . ALA A 1 77 ? -0.810 -10.145 0.441 1.00 76.56 77 ALA A N 1
ATOM 595 C CA . ALA A 1 77 ? 0.588 -9.769 0.456 1.00 76.56 77 ALA A CA 1
ATOM 596 C C . ALA A 1 77 ? 1.318 -10.339 -0.759 1.00 76.56 77 ALA A C 1
ATOM 598 O O . ALA A 1 77 ? 1.484 -11.555 -0.900 1.00 76.56 77 ALA A O 1
ATOM 599 N N . GLY A 1 78 ? 1.817 -9.437 -1.599 1.00 70.62 78 GLY A N 1
ATOM 600 C CA . GLY A 1 78 ? 2.828 -9.772 -2.584 1.00 70.62 78 GLY A CA 1
ATOM 601 C C . GLY A 1 78 ? 4.139 -10.153 -1.902 1.00 70.62 78 GLY A C 1
ATOM 602 O O . GLY A 1 78 ? 4.442 -9.725 -0.786 1.00 70.62 78 GLY A O 1
ATOM 603 N N . SER A 1 79 ? 4.926 -10.986 -2.576 1.00 60.97 79 SER A N 1
ATOM 604 C CA . SER A 1 79 ? 6.311 -11.236 -2.200 1.00 60.97 79 SER A CA 1
ATOM 605 C C . SER A 1 79 ? 7.192 -10.573 -3.243 1.00 60.97 79 SER A C 1
ATOM 607 O O . SER A 1 79 ? 7.326 -11.101 -4.349 1.00 60.97 79 SER A O 1
ATOM 609 N N . SER A 1 80 ? 7.828 -9.456 -2.893 1.00 57.75 80 SER A N 1
ATOM 610 C CA . SER A 1 80 ? 8.907 -8.882 -3.695 1.00 57.75 80 SER A CA 1
ATOM 611 C C . SER A 1 80 ? 10.122 -9.810 -3.696 1.00 57.75 80 SER A C 1
ATOM 613 O O . SER A 1 80 ? 11.107 -9.590 -3.006 1.00 57.75 80 SER A O 1
ATOM 615 N N . GLN A 1 81 ? 10.081 -10.858 -4.520 1.00 55.88 81 GLN A N 1
ATOM 616 C CA . GLN A 1 81 ? 11.297 -11.466 -5.074 1.00 55.88 81 GLN A CA 1
ATOM 617 C C . GLN A 1 81 ? 11.866 -10.617 -6.230 1.00 55.88 81 GLN A C 1
ATOM 619 O O . GLN A 1 81 ? 12.722 -11.073 -6.983 1.00 55.88 81 GLN A O 1
ATOM 624 N N . ARG A 1 82 ? 11.350 -9.396 -6.420 1.00 64.88 82 ARG A N 1
ATOM 625 C CA . ARG A 1 82 ? 11.661 -8.495 -7.528 1.00 64.88 82 ARG A CA 1
ATOM 626 C C . ARG A 1 82 ? 12.017 -7.112 -6.979 1.00 64.88 82 ARG A C 1
ATOM 628 O O . ARG A 1 82 ? 11.695 -6.768 -5.852 1.00 64.88 82 ARG A O 1
ATOM 635 N N . THR A 1 83 ? 12.694 -6.338 -7.806 1.00 71.62 83 THR A N 1
A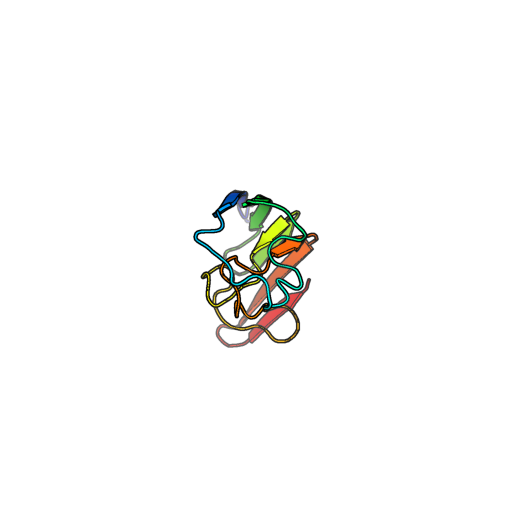TOM 636 C CA . THR A 1 83 ? 13.233 -4.979 -7.584 1.00 71.62 83 THR A CA 1
ATOM 637 C C . THR A 1 83 ? 12.190 -3.864 -7.442 1.00 71.62 83 THR A C 1
ATOM 639 O O . THR A 1 83 ? 12.577 -2.720 -7.201 1.00 71.62 83 THR A O 1
ATOM 642 N N . LEU A 1 84 ? 10.899 -4.161 -7.611 1.00 74.75 84 LEU A N 1
ATOM 643 C CA . LEU A 1 84 ? 9.794 -3.227 -7.407 1.00 74.75 84 LEU A CA 1
ATOM 644 C C . LEU A 1 84 ? 8.726 -3.857 -6.515 1.00 74.75 84 LEU A C 1
ATOM 646 O O . LEU A 1 84 ? 8.526 -5.072 -6.610 1.00 74.75 84 LEU A O 1
ATOM 650 N N . PRO A 1 85 ? 8.017 -3.044 -5.707 1.00 78.56 85 PRO A N 1
ATOM 651 C CA . PRO A 1 85 ? 6.967 -3.557 -4.848 1.00 78.56 85 PRO A CA 1
ATOM 652 C C . PRO A 1 85 ? 5.832 -4.146 -5.672 1.00 78.56 85 PRO A C 1
ATOM 654 O O . PRO A 1 85 ? 5.487 -3.650 -6.748 1.00 78.56 85 PRO A O 1
ATOM 657 N N . THR A 1 86 ? 5.193 -5.165 -5.112 1.00 82.31 86 THR A N 1
ATOM 658 C CA . THR A 1 86 ? 3.902 -5.623 -5.616 1.00 82.31 86 THR A CA 1
ATOM 659 C C . THR A 1 86 ? 2.841 -4.575 -5.294 1.00 82.31 86 THR A C 1
ATOM 661 O O . THR A 1 86 ? 2.709 -4.132 -4.149 1.00 82.31 86 THR A O 1
ATOM 664 N N . VAL A 1 87 ? 2.087 -4.173 -6.312 1.00 85.62 87 VAL A N 1
ATOM 665 C CA . VAL A 1 87 ? 1.008 -3.193 -6.190 1.00 85.62 87 VAL A CA 1
ATOM 666 C C . VAL A 1 87 ? -0.297 -3.811 -6.655 1.00 85.62 87 VAL A C 1
ATOM 668 O O . VAL A 1 87 ? -0.306 -4.621 -7.580 1.00 85.62 87 VAL A O 1
ATOM 671 N N . SER A 1 88 ? -1.388 -3.421 -6.008 1.00 86.56 88 SER A N 1
ATOM 672 C CA . SER A 1 88 ? -2.744 -3.801 -6.386 1.00 86.56 88 SER A CA 1
ATOM 673 C C . SER A 1 88 ? -3.563 -2.546 -6.660 1.00 86.56 88 SER A C 1
ATOM 675 O O . SER A 1 88 ? -3.282 -1.472 -6.122 1.00 86.56 88 SER A O 1
ATOM 677 N N . GLU A 1 89 ? -4.561 -2.676 -7.522 1.00 90.00 89 GLU A N 1
ATOM 678 C CA . GLU A 1 89 ? -5.511 -1.619 -7.837 1.00 90.00 89 GLU A CA 1
ATOM 679 C C . GLU A 1 89 ? -6.912 -2.094 -7.468 1.00 90.00 89 GLU A C 1
ATOM 681 O O . GLU A 1 89 ? -7.332 -3.171 -7.884 1.00 90.00 89 GLU A O 1
ATOM 686 N N . GLY A 1 90 ? -7.617 -1.314 -6.651 1.00 90.50 90 GLY A N 1
ATOM 687 C CA . GLY A 1 90 ? -8.931 -1.691 -6.143 1.00 90.50 90 GLY A CA 1
ATOM 688 C C . GLY A 1 90 ? -9.287 -0.969 -4.851 1.00 90.50 90 GLY A C 1
ATOM 689 O O . GLY A 1 90 ? -8.972 0.213 -4.676 1.00 90.50 90 GLY A O 1
ATOM 690 N N . ALA A 1 91 ? -9.945 -1.687 -3.944 1.00 91.38 91 ALA A N 1
ATOM 691 C CA . ALA A 1 91 ? -10.335 -1.191 -2.633 1.00 91.38 91 ALA A CA 1
ATOM 692 C C . ALA A 1 91 ? -9.729 -2.076 -1.543 1.00 91.38 91 ALA A C 1
ATOM 694 O O . ALA A 1 91 ? -9.982 -3.265 -1.531 1.00 91.38 91 ALA A O 1
ATOM 695 N N . LEU A 1 92 ? -8.964 -1.506 -0.614 1.00 91.94 92 LEU A N 1
ATOM 696 C CA . LEU A 1 92 ? -8.425 -2.219 0.545 1.00 91.94 92 LEU A CA 1
ATOM 697 C C . LEU A 1 92 ? -9.103 -1.718 1.815 1.00 91.94 92 LEU A C 1
ATOM 699 O O . LEU A 1 92 ? -8.960 -0.550 2.174 1.00 91.94 92 LEU A O 1
ATOM 703 N N . GLY A 1 93 ? -9.806 -2.603 2.504 1.00 92.25 93 GLY A N 1
ATOM 704 C CA . GLY A 1 93 ? -10.396 -2.369 3.812 1.00 92.25 93 GLY A CA 1
ATOM 705 C C . GLY A 1 93 ? -9.583 -3.011 4.932 1.00 92.25 93 GLY A C 1
ATOM 706 O O . GLY A 1 93 ? -9.098 -4.135 4.804 1.00 92.25 93 GLY A O 1
ATOM 707 N N . TYR A 1 94 ? -9.467 -2.295 6.044 1.00 91.94 94 TYR A N 1
ATOM 708 C CA . TYR A 1 94 ? -8.879 -2.756 7.295 1.00 91.94 94 TYR A CA 1
ATOM 709 C C . TYR A 1 94 ? -9.764 -2.348 8.469 1.00 91.94 94 TYR A C 1
ATOM 711 O O . TYR A 1 94 ? -10.171 -1.185 8.564 1.00 91.94 94 TYR A O 1
ATOM 719 N N . TRP A 1 95 ? -10.003 -3.290 9.381 1.00 93.06 95 TRP A N 1
ATOM 720 C CA . TRP A 1 95 ? -10.731 -3.078 10.628 1.00 93.06 95 TRP A CA 1
ATOM 721 C C . TRP A 1 95 ? -10.095 -3.859 11.780 1.00 93.06 95 TRP A C 1
ATOM 723 O O . TRP A 1 95 ? -10.160 -5.084 11.809 1.00 93.06 95 TR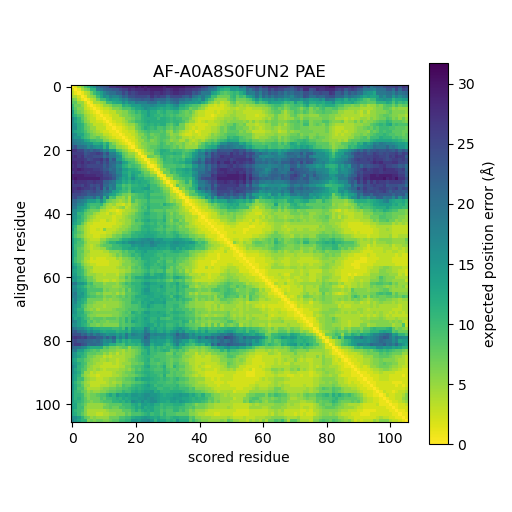P A O 1
ATOM 733 N N . ALA A 1 96 ? -9.543 -3.164 12.771 1.00 92.06 96 ALA A N 1
ATOM 734 C CA . ALA A 1 96 ? -9.107 -3.763 14.031 1.00 92.06 96 ALA A CA 1
ATOM 735 C C . ALA A 1 96 ? -10.299 -3.930 14.981 1.00 92.06 96 ALA A C 1
ATOM 737 O O . ALA A 1 96 ? -10.724 -2.966 15.627 1.00 92.06 96 ALA A O 1
ATOM 738 N N . LEU A 1 97 ? -10.834 -5.151 15.065 1.00 88.50 97 LEU A N 1
ATOM 739 C CA . LEU A 1 97 ? -11.943 -5.494 15.958 1.00 88.50 97 LEU A CA 1
ATOM 740 C C . LEU A 1 97 ? -11.493 -5.529 17.423 1.00 88.50 97 LEU A C 1
ATOM 742 O O . LEU A 1 97 ? -12.214 -5.069 18.306 1.00 88.50 97 LEU A O 1
ATOM 746 N N . THR A 1 98 ? -10.299 -6.067 17.680 1.00 89.75 98 THR A N 1
ATOM 747 C CA . THR A 1 98 ? -9.657 -6.122 19.002 1.00 89.75 98 THR A CA 1
ATOM 748 C C . THR A 1 98 ? -8.139 -5.936 18.848 1.00 89.75 98 THR A C 1
ATOM 750 O O . THR A 1 98 ? -7.637 -5.997 17.726 1.00 89.75 98 THR A O 1
ATOM 753 N N . PRO A 1 99 ? -7.364 -5.768 19.939 1.00 86.69 99 PRO A N 1
ATOM 754 C CA . PRO A 1 99 ? -5.898 -5.709 19.858 1.00 86.69 99 PRO A CA 1
ATOM 755 C C . PRO A 1 99 ? -5.234 -6.959 19.252 1.00 86.69 99 PRO A C 1
ATOM 757 O O . PRO A 1 99 ? -4.053 -6.923 18.922 1.00 86.69 99 PRO A O 1
ATOM 760 N N . ASN A 1 100 ? -5.972 -8.067 19.128 1.00 90.62 100 ASN A N 1
ATOM 761 C CA . ASN A 1 100 ? -5.476 -9.355 18.641 1.00 90.62 100 ASN A CA 1
ATOM 762 C C . ASN A 1 100 ? -6.202 -9.849 17.383 1.00 90.62 100 ASN A C 1
ATOM 764 O O . ASN A 1 100 ? -5.835 -10.896 16.855 1.00 90.62 100 ASN A O 1
ATOM 768 N N . ILE A 1 101 ? -7.253 -9.152 16.946 1.00 90.38 101 ILE A N 1
ATOM 769 C CA . ILE A 1 101 ? -8.082 -9.550 15.811 1.00 90.38 101 ILE A CA 1
ATOM 770 C C . ILE A 1 101 ? -8.290 -8.336 14.925 1.00 90.38 101 ILE A C 1
ATOM 772 O O . ILE A 1 101 ? -8.986 -7.385 15.292 1.00 90.38 101 ILE A O 1
ATOM 776 N N . ASP A 1 102 ? -7.751 -8.421 13.723 1.00 92.25 102 ASP A N 1
ATOM 777 C CA . ASP A 1 102 ? -8.037 -7.514 12.637 1.00 92.25 102 ASP A CA 1
ATOM 778 C C . ASP A 1 102 ? -8.610 -8.250 11.425 1.00 92.25 102 ASP A C 1
ATOM 780 O O . ASP A 1 102 ? -8.404 -9.441 11.195 1.00 92.25 102 ASP A O 1
ATOM 784 N N . LEU A 1 103 ? -9.409 -7.510 10.668 1.00 91.31 103 LEU A N 1
ATOM 785 C CA . LEU A 1 103 ? -10.007 -7.940 9.423 1.00 91.31 103 LEU A CA 1
ATOM 786 C C . LEU A 1 103 ? -9.417 -7.117 8.295 1.00 91.31 103 LEU A C 1
ATOM 788 O O . LEU A 1 103 ? -9.394 -5.887 8.350 1.00 91.31 103 LEU A O 1
ATOM 792 N N . TRP A 1 104 ? -9.003 -7.820 7.254 1.00 91.50 104 TRP A N 1
ATOM 793 C CA . TRP A 1 104 ? -8.521 -7.233 6.019 1.00 91.50 104 TRP A CA 1
ATOM 794 C C . TRP A 1 104 ? -9.367 -7.745 4.860 1.00 91.50 104 TRP A C 1
ATOM 796 O O . TRP A 1 104 ? -9.721 -8.923 4.822 1.00 91.50 104 TRP A O 1
ATOM 806 N N . GLY A 1 105 ? -9.682 -6.864 3.917 1.00 90.31 105 GLY A N 1
ATOM 807 C CA . GLY A 1 105 ? -10.384 -7.214 2.686 1.00 90.31 105 GLY A CA 1
ATOM 808 C C . GLY A 1 105 ?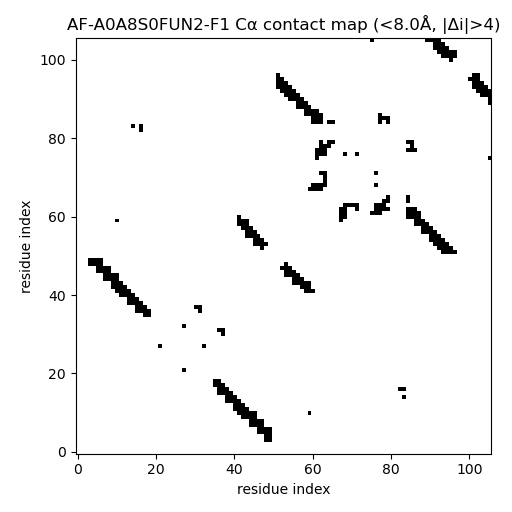 -9.844 -6.404 1.518 1.00 90.31 105 GLY A C 1
ATOM 809 O O . GLY A 1 105 ? -9.551 -5.223 1.687 1.00 90.31 105 GLY A O 1
ATOM 810 N N . MET A 1 106 ? -9.706 -7.042 0.359 1.00 88.12 106 MET A N 1
ATOM 811 C CA . MET A 1 106 ? -9.268 -6.433 -0.898 1.00 88.12 106 MET A CA 1
ATOM 812 C C . MET A 1 106 ? -10.140 -6.904 -2.059 1.00 88.12 106 MET A C 1
ATOM 814 O O . MET A 1 106 ? -10.576 -8.076 -1.994 1.00 88.12 106 MET A O 1
#

Foldseek 3Di:
DDDQDKDKDKDKDKDKDFDPDDDPPDDPVPQAPVHGMDMDMAIWMWIDSDPFKIKIAFKFFQEVVVVRDVDNDPPRHDHPPDPDTDIDHGMWIWGDPDPVDIDIDD

Secondary structure (DSSP, 8-state):
---PPPEEEEEEEEEEEE-----TTS--TTT-SS-SEEEEEEEEEEEEEETTEEEEEEEEE-BTTTTSSSS--TTT-B---SSS--EEEEEEEEEEEETTEEEEE-

Organism: Escherichia coli (NCBI:txid562)

Mean predicted aligned error: 9.24 Å

InterPro domains:
  IPR023614 Porin domain superfamily [G3DSA:2.40.160.10] (5-106)

pLDDT: mean 78.44, std 12.82, range [42.53, 93.06]